Protein AF-A0A946AX45-F1 (afdb_monomer_lite)

Foldseek 3Di:
DPVVVVVVPPPPPDPPPPPPPPPPPPDDVPVPPPDQAEDEQDQDADPDPVCNVVSVVVSVVVVVVCVVPSHNYDDNVVNVVVCVVVVNPHPVPPD

Sequence (95 aa):
MIKVAYILMLTLAFTACTTSLKSKVAGNLNDISGQQQTVAILPVEVTKKDQKETGKMLRQGLYSHLKASNFNLLERYVVDGLLKQNNLTNPADFL

Radius of gyration: 21.91 Å; chains: 1; bounding box: 38×62×55 Å

Structure (mmCIF, N/CA/C/O backbone):
data_AF-A0A946AX45-F1
#
_entry.id   AF-A0A946AX45-F1
#
loop_
_atom_site.group_PDB
_atom_site.id
_atom_site.type_symbol
_atom_site.label_atom_id
_atom_site.label_alt_id
_atom_site.label_comp_id
_atom_site.label_asym_id
_atom_site.label_entity_id
_atom_site.label_seq_id
_atom_site.pdbx_PDB_ins_code
_atom_site.Cartn_x
_atom_site.Cartn_y
_atom_site.Cartn_z
_atom_site.occupancy
_atom_site.B_iso_or_equiv
_atom_site.auth_seq_id
_atom_site.auth_comp_id
_atom_site.auth_asym_id
_atom_site.auth_atom_id
_atom_site.pdbx_PDB_model_num
ATOM 1 N N . MET A 1 1 ? 2.502 47.553 -42.600 1.00 49.91 1 MET A N 1
ATOM 2 C CA . MET A 1 1 ? 2.033 46.170 -42.339 1.00 49.91 1 MET A CA 1
ATOM 3 C C . MET A 1 1 ? 3.092 45.302 -41.634 1.00 49.91 1 MET A C 1
ATOM 5 O O . MET A 1 1 ? 3.277 44.159 -42.007 1.00 49.91 1 MET A O 1
ATOM 9 N N . ILE A 1 2 ? 3.807 45.798 -40.613 1.00 52.78 2 ILE A N 1
ATOM 10 C CA . ILE A 1 2 ? 4.870 45.000 -39.940 1.00 52.78 2 ILE A CA 1
ATOM 11 C C . ILE A 1 2 ? 4.630 44.878 -38.423 1.00 52.78 2 ILE A C 1
ATOM 13 O O . ILE A 1 2 ? 5.085 43.936 -37.787 1.00 52.78 2 ILE A O 1
ATOM 17 N N . LYS A 1 3 ? 3.827 45.776 -37.836 1.00 47.94 3 LYS A N 1
ATOM 18 C CA . LYS A 1 3 ? 3.634 45.860 -36.379 1.00 47.94 3 LYS A CA 1
ATOM 19 C C . LYS A 1 3 ? 2.523 44.952 -35.825 1.00 47.94 3 LYS A C 1
ATOM 21 O O . LYS A 1 3 ? 2.528 44.652 -34.641 1.00 47.94 3 LYS A O 1
ATOM 26 N N . VAL A 1 4 ? 1.608 44.486 -36.681 1.00 52.53 4 VAL A N 1
ATOM 27 C CA . VAL A 1 4 ? 0.489 43.600 -36.291 1.00 52.53 4 VAL A CA 1
ATOM 28 C C . VAL A 1 4 ? 0.908 42.123 -36.298 1.00 52.53 4 VAL A C 1
ATOM 30 O O . VAL A 1 4 ? 0.389 41.330 -35.521 1.00 52.53 4 VAL A O 1
ATOM 33 N N . ALA A 1 5 ? 1.906 41.758 -37.110 1.00 52.88 5 ALA A N 1
ATOM 34 C CA . ALA A 1 5 ? 2.380 40.377 -37.229 1.00 52.88 5 ALA A CA 1
ATOM 35 C C . ALA A 1 5 ? 3.126 39.884 -35.975 1.00 52.88 5 ALA A C 1
ATOM 37 O O . ALA A 1 5 ? 3.058 38.705 -35.640 1.00 52.88 5 ALA A O 1
ATOM 38 N N . TYR A 1 6 ? 3.798 40.784 -35.249 1.00 51.50 6 TYR A N 1
ATOM 39 C CA . TYR A 1 6 ? 4.620 40.408 -34.093 1.00 51.50 6 TYR A CA 1
ATOM 40 C C . TYR A 1 6 ? 3.798 40.056 -32.844 1.00 51.50 6 TYR A C 1
ATOM 42 O O . TYR A 1 6 ? 4.271 39.333 -31.974 1.00 51.50 6 TYR A O 1
ATOM 50 N N . ILE A 1 7 ? 2.554 40.539 -32.764 1.00 54.44 7 ILE A N 1
ATOM 51 C CA . ILE A 1 7 ? 1.668 40.308 -31.614 1.00 54.44 7 ILE A CA 1
ATOM 52 C C . ILE A 1 7 ? 1.002 38.922 -31.700 1.00 54.44 7 ILE A C 1
ATOM 54 O O . ILE A 1 7 ? 0.668 38.334 -30.676 1.00 54.44 7 ILE A O 1
ATOM 58 N N . LEU A 1 8 ? 0.866 38.358 -32.906 1.00 51.56 8 LEU A N 1
ATOM 59 C CA . LEU A 1 8 ? 0.171 37.084 -33.124 1.00 51.56 8 LEU A CA 1
ATOM 60 C C . LEU A 1 8 ? 1.035 35.843 -32.823 1.00 51.56 8 LEU A C 1
ATOM 62 O O . LEU A 1 8 ? 0.498 34.769 -32.582 1.00 51.56 8 LEU A O 1
ATOM 66 N N . MET A 1 9 ? 2.365 35.972 -32.808 1.00 53.69 9 MET A N 1
ATOM 67 C CA . MET A 1 9 ? 3.287 34.836 -32.634 1.00 53.69 9 MET A CA 1
ATOM 68 C C . MET A 1 9 ? 3.579 34.468 -31.167 1.00 53.69 9 MET A C 1
ATOM 70 O O . MET A 1 9 ? 4.136 33.404 -30.914 1.00 53.69 9 MET A O 1
ATOM 74 N N . LEU A 1 10 ? 3.217 35.306 -30.186 1.00 51.56 10 LEU A N 1
ATOM 75 C CA . LEU A 1 10 ? 3.658 35.132 -28.789 1.00 51.56 10 LEU A CA 1
ATOM 76 C C . LEU A 1 10 ? 2.666 34.365 -27.890 1.00 51.56 10 LEU A C 1
ATOM 78 O O . LEU A 1 10 ? 2.870 34.278 -26.684 1.00 51.56 10 LEU A O 1
ATOM 82 N N . THR A 1 11 ? 1.588 33.799 -28.432 1.00 57.50 11 THR A N 1
ATOM 83 C CA . THR A 1 11 ? 0.533 33.159 -27.617 1.00 57.50 11 THR A CA 1
ATOM 84 C C . THR A 1 11 ? 0.554 31.627 -27.626 1.00 57.50 11 THR A C 1
ATOM 86 O O . THR A 1 11 ? -0.266 31.008 -26.955 1.00 57.50 11 THR A O 1
ATOM 89 N N . LEU A 1 12 ? 1.493 30.987 -28.332 1.00 56.16 12 LEU A N 1
ATOM 90 C CA . LEU A 1 12 ? 1.451 29.536 -28.595 1.00 56.16 12 LEU A CA 1
ATOM 91 C C . LEU A 1 12 ? 2.366 28.663 -27.712 1.00 56.16 12 LEU A C 1
ATOM 93 O O . LEU A 1 12 ? 2.436 27.458 -27.927 1.00 56.16 12 LEU A O 1
ATOM 97 N N . ALA A 1 13 ? 3.053 29.217 -26.707 1.00 57.41 13 ALA A N 1
ATOM 98 C CA . ALA A 1 13 ? 4.135 28.503 -26.011 1.00 57.41 13 ALA A CA 1
ATOM 99 C C . ALA A 1 13 ? 3.804 27.926 -24.617 1.00 57.41 13 ALA A C 1
ATOM 101 O O . ALA A 1 13 ? 4.723 27.636 -23.856 1.00 57.41 13 ALA A O 1
ATOM 102 N N . PHE A 1 14 ? 2.532 27.709 -24.264 1.00 56.88 14 PHE A N 1
ATOM 103 C CA . PHE A 1 14 ? 2.183 27.073 -22.982 1.00 56.88 14 PHE A CA 1
ATOM 104 C C . PHE A 1 14 ? 1.114 25.988 -23.126 1.00 56.88 14 PHE 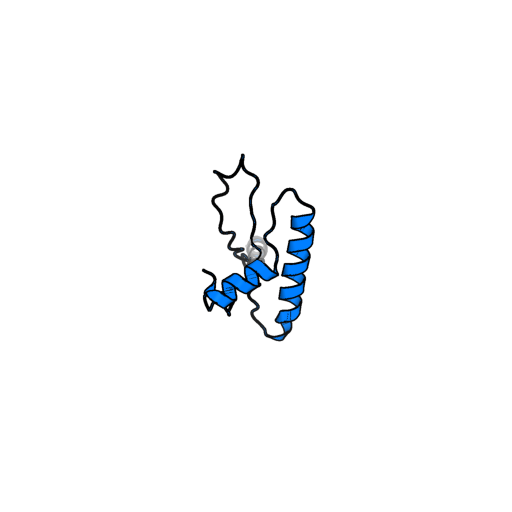A C 1
ATOM 106 O O . PHE A 1 14 ? 0.084 26.008 -22.458 1.00 56.88 14 PHE A O 1
ATOM 113 N N . THR A 1 15 ? 1.375 24.975 -23.953 1.00 57.72 15 THR A N 1
ATOM 114 C CA . THR A 1 15 ? 0.730 23.669 -23.761 1.00 57.72 15 THR A CA 1
ATOM 115 C C . THR A 1 15 ? 1.410 22.978 -22.580 1.00 57.72 15 THR A C 1
ATOM 117 O O . THR A 1 15 ? 2.272 22.116 -22.750 1.00 57.72 15 THR A O 1
ATOM 120 N N . ALA A 1 16 ? 1.072 23.396 -21.360 1.00 53.69 16 ALA A N 1
ATOM 121 C CA . ALA A 1 16 ? 1.395 22.618 -20.176 1.00 53.69 16 ALA A CA 1
ATOM 122 C C . ALA A 1 16 ? 0.639 21.289 -20.297 1.00 53.69 16 ALA A C 1
ATOM 124 O O . ALA A 1 16 ? -0.585 21.246 -20.184 1.00 53.69 16 ALA A O 1
ATOM 125 N N . CYS A 1 17 ? 1.366 20.214 -20.598 1.00 54.22 17 CYS A N 1
ATOM 126 C CA . CYS A 1 1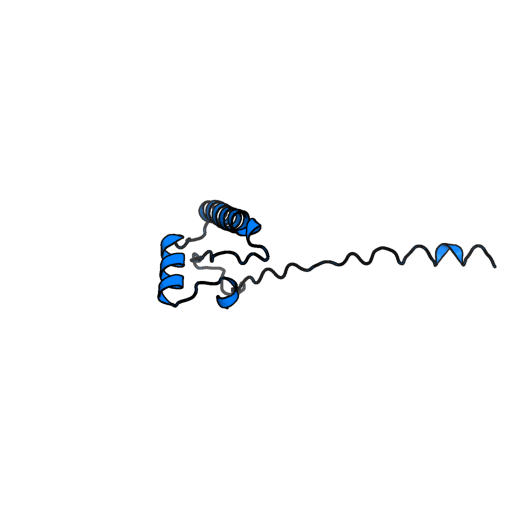7 ? 0.842 18.860 -20.555 1.00 54.22 17 CYS A CA 1
ATOM 127 C C . CYS A 1 17 ? 0.477 18.575 -19.097 1.00 54.22 17 CYS A C 1
ATOM 129 O O . CYS A 1 17 ? 1.337 18.251 -18.278 1.00 54.22 17 CYS A O 1
ATOM 131 N N . THR A 1 18 ? -0.790 18.781 -18.742 1.00 57.91 18 THR A N 1
ATOM 132 C CA . THR A 1 18 ? -1.298 18.343 -17.451 1.00 57.91 18 THR A CA 1
ATOM 133 C C . THR A 1 18 ? -1.405 16.826 -17.563 1.00 57.91 18 THR A C 1
ATOM 135 O O . THR A 1 18 ? -2.364 16.260 -18.089 1.00 57.91 18 THR A O 1
ATOM 138 N N . THR A 1 19 ? -0.362 16.112 -17.140 1.00 51.53 19 THR A N 1
ATOM 139 C CA . THR A 1 19 ? -0.526 14.698 -16.813 1.00 51.53 19 THR A CA 1
ATOM 140 C C . THR A 1 19 ? -1.473 14.660 -15.634 1.00 51.53 19 THR A C 1
ATOM 142 O O . THR A 1 19 ? -1.084 14.829 -14.480 1.00 51.53 19 THR A O 1
ATOM 145 N N . SER A 1 20 ? -2.751 14.517 -15.966 1.00 49.91 20 SER A N 1
ATOM 146 C CA . SER A 1 20 ? -3.816 14.220 -15.035 1.00 49.91 20 SER A CA 1
ATOM 147 C C . SER A 1 20 ? -3.439 12.888 -14.398 1.00 49.91 20 SER A C 1
ATOM 149 O O . SER A 1 20 ? -3.675 11.833 -14.986 1.00 49.91 20 SER A O 1
ATOM 151 N N . LEU A 1 21 ? -2.774 12.924 -13.241 1.00 46.00 21 LEU A N 1
ATOM 152 C CA . LEU A 1 21 ? -2.615 11.752 -12.393 1.00 46.00 21 LEU A CA 1
ATOM 153 C C . LEU A 1 21 ? -4.035 11.318 -12.034 1.00 46.00 21 LEU A C 1
ATOM 155 O O . LEU A 1 21 ? -4.661 11.881 -11.137 1.00 46.00 21 LEU A O 1
ATOM 159 N N . LYS A 1 22 ? -4.576 10.368 -12.804 1.00 40.84 22 LYS A N 1
ATOM 160 C CA . LYS A 1 22 ? -5.841 9.703 -12.513 1.00 40.84 22 LYS A CA 1
ATOM 161 C C . LYS A 1 22 ? -5.636 8.916 -11.226 1.00 40.84 22 LYS A C 1
ATOM 163 O O . LYS A 1 22 ? -5.300 7.738 -11.248 1.00 40.84 22 LYS A O 1
ATOM 168 N N . SER A 1 23 ? -5.820 9.593 -10.101 1.00 48.34 23 SER A N 1
ATOM 169 C CA . SER A 1 23 ? -6.097 8.949 -8.831 1.00 48.34 23 SER A CA 1
ATOM 170 C C . SER A 1 23 ? -7.417 8.208 -9.018 1.00 48.34 23 SER A C 1
ATOM 172 O O . SER A 1 23 ? -8.487 8.816 -9.057 1.00 48.34 23 SER A O 1
ATOM 174 N N . LYS A 1 24 ? -7.343 6.897 -9.257 1.00 45.59 24 LYS A N 1
ATOM 175 C CA . LYS A 1 24 ? -8.517 6.032 -9.195 1.00 45.59 24 LYS A CA 1
ATOM 176 C C . LYS A 1 24 ? -8.961 5.988 -7.732 1.00 45.59 24 LYS A C 1
ATOM 178 O O . LYS A 1 24 ? -8.474 5.174 -6.958 1.00 45.59 24 LYS A O 1
ATOM 183 N N . VAL A 1 25 ? -9.866 6.884 -7.349 1.00 54.41 25 VAL A N 1
ATOM 184 C CA . VAL A 1 25 ? -10.607 6.781 -6.089 1.00 54.41 25 VAL A CA 1
ATOM 185 C C . VAL A 1 25 ? -11.855 5.961 -6.388 1.00 54.41 25 VAL A C 1
ATOM 187 O O . VAL A 1 25 ? -12.795 6.455 -7.006 1.00 54.41 25 VAL A O 1
ATOM 190 N N . ALA A 1 26 ? -11.843 4.683 -6.021 1.00 55.19 26 ALA A N 1
ATOM 191 C CA . ALA A 1 26 ? -13.027 3.839 -6.114 1.00 55.19 26 ALA A CA 1
ATOM 192 C C . ALA A 1 26 ? -13.905 4.068 -4.870 1.00 55.19 26 ALA A C 1
ATOM 194 O O . ALA A 1 26 ? -13.538 3.660 -3.771 1.00 55.19 26 ALA A O 1
ATOM 195 N N . GLY A 1 27 ? -15.044 4.747 -5.037 1.00 55.38 27 GLY A N 1
ATOM 196 C CA . GLY A 1 27 ? -16.073 4.909 -4.001 1.00 55.38 27 GLY A CA 1
ATOM 197 C C . GLY A 1 27 ? -17.207 5.849 -4.435 1.00 55.38 27 GLY A C 1
ATOM 198 O O . GLY A 1 27 ? -16.944 6.929 -4.956 1.00 55.38 27 GLY A O 1
ATOM 199 N N . ASN A 1 28 ? -18.469 5.447 -4.234 1.00 52.62 28 ASN A N 1
ATOM 200 C CA . ASN A 1 28 ? -19.661 6.258 -4.531 1.00 52.62 28 ASN A CA 1
ATOM 201 C C . ASN A 1 28 ? -19.853 7.360 -3.473 1.00 52.62 28 ASN A C 1
ATOM 203 O O . ASN A 1 28 ? -20.545 7.150 -2.482 1.00 52.62 28 ASN A O 1
ATOM 207 N N . LEU A 1 29 ? -19.227 8.524 -3.678 1.00 55.88 29 LEU A N 1
ATOM 208 C CA . LEU A 1 29 ? -19.160 9.637 -2.713 1.00 55.88 29 LEU A CA 1
ATOM 209 C C . LEU A 1 29 ? -20.523 10.222 -2.292 1.00 55.88 29 LEU A C 1
ATOM 211 O O . LEU A 1 29 ? -20.588 10.890 -1.263 1.00 55.88 29 LEU A O 1
ATOM 215 N N . ASN A 1 30 ? -21.603 9.954 -3.035 1.00 52.16 30 ASN A N 1
ATOM 216 C CA . ASN A 1 30 ? -22.916 10.561 -2.794 1.00 52.16 30 ASN A CA 1
ATOM 217 C C . ASN A 1 30 ? -23.803 9.807 -1.780 1.00 52.16 30 ASN A C 1
ATOM 219 O O . ASN A 1 30 ? -24.689 10.432 -1.211 1.00 52.16 30 ASN A O 1
ATOM 223 N N . ASP A 1 31 ? -23.552 8.522 -1.496 1.00 51.28 31 ASP A N 1
ATOM 224 C CA . ASP A 1 31 ? -24.318 7.721 -0.505 1.00 51.28 31 ASP A CA 1
ATOM 225 C C . ASP A 1 31 ? -23.653 7.670 0.887 1.00 51.28 31 ASP A C 1
ATOM 227 O O . ASP A 1 31 ? -24.056 6.928 1.781 1.00 51.28 31 ASP A O 1
ATOM 231 N N . ILE A 1 32 ? -22.579 8.436 1.073 1.00 53.00 32 ILE A N 1
ATOM 232 C CA . ILE A 1 32 ? -21.607 8.247 2.158 1.00 53.00 32 ILE A CA 1
ATOM 233 C C . ILE A 1 32 ? -21.891 9.115 3.401 1.00 53.00 32 ILE A C 1
ATOM 235 O O . ILE A 1 32 ? -21.333 8.881 4.477 1.00 53.00 32 ILE A O 1
ATOM 239 N N . SER A 1 33 ? -22.774 10.108 3.301 1.00 4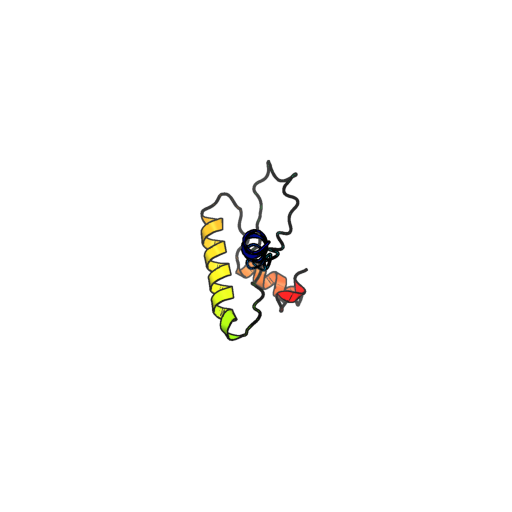8.88 33 SER A N 1
ATOM 240 C CA . SER A 1 33 ? -23.069 11.049 4.384 1.00 48.88 33 SER A CA 1
ATOM 241 C C . SER A 1 33 ? -23.954 10.419 5.472 1.00 48.88 33 SER A C 1
ATOM 243 O O . SER A 1 33 ? -25.148 10.699 5.546 1.00 48.88 33 SER A O 1
ATOM 245 N N . GLY A 1 34 ? -23.394 9.552 6.320 1.00 54.09 34 GLY A N 1
ATOM 246 C CA . GLY A 1 34 ? -24.114 9.049 7.497 1.00 54.09 34 GLY A CA 1
ATOM 247 C C . GLY A 1 34 ? -23.516 7.841 8.221 1.00 54.09 34 GLY A C 1
ATOM 248 O O . GLY A 1 34 ? -23.894 7.590 9.362 1.00 54.09 34 GLY A O 1
ATOM 249 N N . GLN A 1 35 ? -22.581 7.103 7.613 1.00 60.69 35 GLN A N 1
A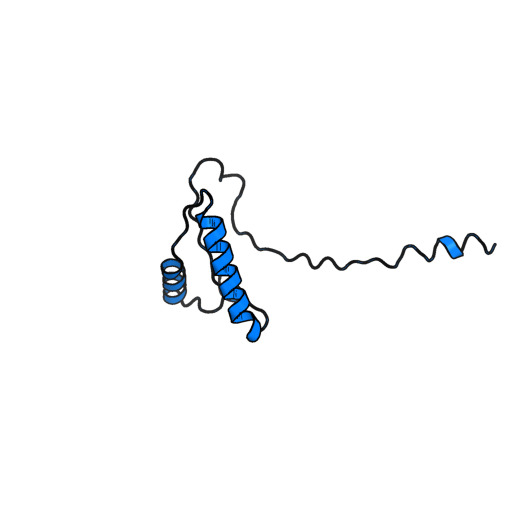TOM 250 C CA . GLN A 1 35 ? -21.973 5.912 8.222 1.00 60.69 35 GLN A CA 1
ATOM 251 C C . GLN A 1 35 ? -20.454 6.054 8.321 1.00 60.69 35 GLN A C 1
ATOM 253 O O . GLN A 1 35 ? -19.791 6.524 7.398 1.00 60.69 35 GLN A O 1
ATOM 258 N N . GLN A 1 36 ? -19.902 5.643 9.463 1.00 66.31 36 GLN A N 1
ATOM 259 C CA . GLN A 1 36 ? -18.465 5.647 9.712 1.00 66.31 36 GLN A CA 1
ATOM 260 C C . GLN A 1 36 ? -17.783 4.697 8.719 1.00 66.31 36 GLN A C 1
ATOM 262 O O . GLN A 1 36 ? -17.965 3.482 8.774 1.00 66.31 36 GLN A O 1
ATOM 267 N N . GLN A 1 37 ? -17.044 5.261 7.766 1.00 72.06 37 GLN A N 1
ATOM 268 C CA . GLN A 1 37 ? -16.519 4.502 6.637 1.00 72.06 37 GLN A CA 1
ATOM 269 C C . GLN A 1 37 ? -15.324 3.653 7.047 1.00 72.06 37 GLN A C 1
ATOM 271 O O . GLN A 1 37 ? -14.346 4.175 7.594 1.00 72.06 37 GLN A O 1
ATOM 276 N N . THR A 1 38 ? -15.378 2.361 6.720 1.00 85.19 38 THR A N 1
ATOM 277 C CA . THR A 1 38 ? -14.200 1.503 6.789 1.00 85.19 38 THR A CA 1
ATOM 278 C C . THR A 1 38 ? -13.370 1.645 5.517 1.00 85.19 38 THR A C 1
ATOM 280 O O . THR A 1 38 ? -13.860 1.376 4.424 1.00 85.19 38 THR A O 1
ATOM 283 N N . VAL A 1 39 ? -12.109 2.055 5.650 1.00 89.69 39 VAL A N 1
ATOM 284 C CA . VAL A 1 39 ? -11.195 2.300 4.529 1.00 89.69 39 VAL A CA 1
ATOM 285 C C . VAL A 1 39 ? -10.045 1.293 4.561 1.00 89.69 39 VAL A C 1
ATOM 287 O O . VAL A 1 39 ? -9.365 1.124 5.575 1.00 89.69 39 VAL A O 1
ATOM 290 N N . ALA A 1 40 ? -9.809 0.635 3.425 1.00 92.06 40 ALA A N 1
ATOM 291 C CA . ALA A 1 40 ? -8.645 -0.210 3.185 1.00 92.06 40 ALA A CA 1
ATOM 292 C C . ALA A 1 40 ? -7.602 0.566 2.377 1.00 92.06 40 ALA A C 1
ATOM 294 O O . ALA A 1 40 ? -7.938 1.183 1.367 1.00 92.06 40 ALA A O 1
ATOM 295 N N . ILE A 1 41 ? -6.332 0.500 2.778 1.00 93.06 41 ILE A N 1
ATOM 296 C CA . ILE A 1 41 ? -5.238 1.120 2.021 1.00 93.06 41 ILE A CA 1
ATOM 297 C C . ILE A 1 41 ? -4.412 0.027 1.345 1.00 93.06 41 ILE A C 1
ATOM 299 O O . ILE A 1 41 ? -3.601 -0.662 1.977 1.00 93.06 41 ILE A O 1
ATOM 303 N N . LEU A 1 42 ? -4.622 -0.122 0.041 1.00 94.25 42 LEU A N 1
ATOM 304 C CA . LEU A 1 42 ? -3.937 -1.114 -0.779 1.00 94.25 42 LEU A CA 1
ATOM 305 C C . LEU A 1 42 ? -2.455 -0.748 -0.997 1.00 94.25 42 LEU A C 1
ATOM 307 O O . LEU A 1 42 ? -2.081 0.427 -0.915 1.00 94.25 42 LEU A O 1
ATOM 311 N N . PRO A 1 43 ? -1.578 -1.740 -1.243 1.00 93.25 43 PRO A N 1
ATOM 312 C CA . PRO A 1 43 ? -0.230 -1.501 -1.747 1.00 93.25 43 PRO A CA 1
ATOM 313 C C . PRO A 1 43 ? -0.227 -0.596 -2.989 1.00 93.25 43 PRO A C 1
ATOM 315 O O . PRO A 1 43 ? -1.088 -0.708 -3.854 1.00 93.25 43 PRO A O 1
ATOM 318 N N . VAL A 1 44 ? 0.750 0.306 -3.065 1.00 91.44 44 VAL A N 1
ATOM 319 C CA . VAL A 1 44 ? 0.846 1.293 -4.147 1.00 91.44 44 VAL A CA 1
ATOM 320 C C . VAL A 1 44 ? 1.568 0.679 -5.343 1.00 91.44 44 VAL A C 1
ATOM 322 O O . VAL A 1 44 ? 2.633 0.078 -5.182 1.00 91.44 44 VAL A O 1
ATOM 325 N N . GLU A 1 45 ? 1.010 0.859 -6.538 1.00 91.12 45 GLU A N 1
ATOM 326 C CA . GLU A 1 45 ? 1.685 0.530 -7.791 1.00 91.12 45 GLU A CA 1
ATOM 327 C C . GLU A 1 45 ? 2.858 1.486 -8.034 1.00 91.12 45 GLU A C 1
ATOM 329 O O . GLU A 1 45 ? 2.728 2.705 -7.918 1.00 91.12 45 GLU A O 1
ATOM 334 N N . VAL A 1 46 ? 4.024 0.931 -8.364 1.00 88.25 46 VAL A N 1
ATOM 335 C CA . VAL A 1 46 ? 5.236 1.703 -8.653 1.00 88.25 46 VAL A CA 1
ATOM 336 C C . VAL A 1 46 ? 5.735 1.364 -10.049 1.00 88.25 46 VAL A C 1
ATOM 338 O O . VAL A 1 46 ? 5.817 0.197 -10.420 1.00 88.25 46 VAL A O 1
ATOM 341 N N . THR A 1 47 ? 6.102 2.384 -10.823 1.00 86.38 47 THR A N 1
ATOM 342 C CA . THR A 1 47 ? 6.569 2.196 -12.204 1.00 86.38 47 THR A CA 1
ATOM 343 C C . THR A 1 47 ? 7.996 1.654 -12.257 1.00 86.38 47 THR A C 1
ATOM 345 O O . THR A 1 47 ? 8.365 0.953 -13.197 1.00 86.38 47 THR A O 1
ATOM 348 N N . LYS A 1 48 ? 8.823 1.977 -11.255 1.00 89.56 48 LYS A N 1
ATOM 349 C CA . LYS A 1 48 ? 10.228 1.560 -11.189 1.00 89.56 48 LYS A CA 1
ATOM 350 C C . LYS A 1 48 ? 10.538 0.835 -9.880 1.00 89.56 48 LYS A C 1
ATOM 352 O O . LYS A 1 48 ? 9.962 1.120 -8.831 1.00 89.56 48 LYS A O 1
ATOM 357 N N . LYS A 1 49 ? 11.479 -0.114 -9.929 1.00 83.31 49 LYS A N 1
ATOM 358 C CA . LYS A 1 49 ? 11.829 -0.982 -8.789 1.00 83.31 49 LYS A CA 1
ATOM 359 C C . LYS A 1 49 ? 12.434 -0.213 -7.606 1.00 83.31 49 LYS A C 1
ATOM 361 O O . LYS A 1 49 ? 12.199 -0.585 -6.459 1.00 83.31 49 LYS A O 1
ATOM 366 N N . ASP A 1 50 ? 13.192 0.842 -7.879 1.00 89.69 50 ASP A N 1
ATOM 367 C CA . ASP A 1 50 ? 13.786 1.750 -6.888 1.00 89.69 50 ASP A CA 1
ATOM 368 C C . ASP A 1 50 ? 12.730 2.568 -6.125 1.00 89.69 50 ASP A C 1
ATOM 370 O O . ASP A 1 50 ? 12.921 2.890 -4.956 1.00 89.69 50 ASP A O 1
ATOM 374 N N . GLN A 1 51 ? 11.564 2.805 -6.728 1.00 91.31 51 GLN A N 1
ATOM 375 C CA . GLN A 1 51 ? 10.443 3.510 -6.097 1.00 91.31 51 GLN A CA 1
ATOM 376 C C . GLN A 1 51 ? 9.651 2.645 -5.106 1.00 91.31 51 GLN A C 1
ATOM 378 O O . GLN A 1 51 ? 8.751 3.151 -4.434 1.00 91.31 51 GLN A O 1
ATOM 383 N N . LYS A 1 52 ? 9.967 1.349 -4.977 1.00 90.56 52 LYS A N 1
ATOM 384 C CA . LYS A 1 52 ? 9.245 0.429 -4.083 1.00 90.56 52 LYS A CA 1
ATOM 385 C C . LYS A 1 52 ? 9.216 0.927 -2.639 1.00 90.56 52 LYS A C 1
ATOM 387 O O . LYS A 1 52 ? 8.191 0.802 -1.973 1.00 90.56 52 LYS A O 1
ATOM 392 N N . GLU A 1 53 ? 10.323 1.485 -2.153 1.00 92.69 53 GLU A N 1
ATOM 393 C CA . GLU A 1 53 ? 10.383 2.007 -0.786 1.00 92.69 53 GLU A CA 1
ATOM 394 C C . GLU A 1 53 ? 9.560 3.289 -0.641 1.00 92.69 53 GLU A C 1
ATOM 396 O O . GLU A 1 53 ? 8.762 3.409 0.286 1.00 92.69 53 GLU A O 1
ATOM 401 N N . THR A 1 54 ? 9.632 4.189 -1.624 1.00 93.50 54 THR A N 1
ATOM 402 C CA . THR A 1 54 ? 8.784 5.386 -1.682 1.00 93.50 54 THR A CA 1
ATOM 403 C C . THR A 1 54 ? 7.296 5.031 -1.673 1.00 93.50 54 THR A C 1
ATOM 405 O O . THR A 1 54 ? 6.528 5.650 -0.941 1.00 93.50 54 THR A O 1
ATOM 408 N N . GLY A 1 55 ? 6.879 3.996 -2.408 1.00 93.50 55 GLY A N 1
ATOM 409 C CA . GLY A 1 55 ? 5.496 3.509 -2.400 1.00 93.50 55 GLY A CA 1
ATOM 410 C C . GLY A 1 55 ? 5.047 2.992 -1.026 1.00 93.50 55 GLY A C 1
ATOM 411 O O . GLY A 1 55 ? 3.933 3.280 -0.584 1.00 93.50 55 GLY A O 1
ATOM 412 N N . LYS A 1 56 ? 5.922 2.286 -0.293 1.00 93.12 56 LYS A N 1
ATOM 413 C CA . LYS A 1 56 ? 5.632 1.870 1.091 1.00 93.12 56 LYS A CA 1
ATOM 414 C C . LYS A 1 56 ? 5.523 3.062 2.036 1.00 93.12 56 LYS A C 1
ATOM 416 O O . LYS A 1 56 ? 4.599 3.094 2.849 1.00 93.12 56 LYS A O 1
ATOM 421 N N . MET A 1 57 ? 6.442 4.023 1.931 1.00 94.88 57 MET A N 1
ATOM 422 C CA . MET A 1 57 ? 6.424 5.242 2.741 1.00 94.88 57 MET A CA 1
ATOM 423 C C . MET A 1 57 ? 5.153 6.050 2.481 1.00 94.88 57 MET A C 1
ATOM 425 O O . MET A 1 57 ? 4.519 6.493 3.434 1.00 94.88 57 MET A O 1
ATOM 429 N N . LEU A 1 58 ? 4.730 6.167 1.218 1.00 94.50 58 LEU A N 1
ATOM 430 C CA . LEU A 1 58 ? 3.471 6.808 0.845 1.00 94.50 58 LEU A CA 1
ATOM 431 C C . LEU A 1 58 ? 2.282 6.115 1.515 1.00 94.50 58 LEU A C 1
ATOM 433 O O . LEU A 1 58 ? 1.480 6.776 2.170 1.00 94.50 58 LEU A O 1
ATOM 437 N N . ARG A 1 59 ? 2.197 4.780 1.416 1.00 94.44 59 ARG A N 1
ATOM 438 C CA . ARG A 1 59 ? 1.128 4.007 2.067 1.00 94.44 59 ARG A CA 1
ATOM 439 C C . ARG A 1 59 ? 1.115 4.214 3.580 1.00 94.44 59 ARG A C 1
ATOM 441 O O . ARG A 1 59 ? 0.053 4.361 4.178 1.00 94.44 59 ARG A O 1
ATOM 448 N N . GLN A 1 60 ? 2.288 4.223 4.205 1.00 94.31 60 GLN A N 1
ATOM 449 C CA . GLN A 1 60 ? 2.427 4.419 5.644 1.00 94.31 60 GLN A CA 1
ATOM 450 C C . GLN A 1 60 ? 2.031 5.831 6.079 1.00 94.31 60 GLN A C 1
ATOM 452 O O . GLN A 1 60 ? 1.292 5.968 7.051 1.00 94.31 60 GLN A O 1
ATOM 457 N N . GLY A 1 61 ? 2.479 6.853 5.349 1.00 93.94 61 GLY A N 1
ATOM 458 C CA . GLY A 1 61 ? 2.102 8.240 5.594 1.00 93.94 61 GLY A CA 1
ATOM 459 C C . GLY A 1 61 ? 0.602 8.460 5.408 1.00 93.94 61 GLY A C 1
ATOM 460 O O . GLY A 1 61 ? -0.038 9.120 6.222 1.00 93.94 61 GLY A O 1
ATOM 461 N N . LEU A 1 62 ? 0.004 7.858 4.379 1.00 93.06 62 LEU A N 1
ATOM 462 C CA . LEU A 1 62 ? -1.440 7.920 4.171 1.00 93.06 62 LEU A CA 1
ATOM 463 C C . LEU A 1 62 ? -2.204 7.252 5.322 1.00 93.06 62 LEU A C 1
ATOM 465 O O . LEU A 1 62 ? -3.141 7.843 5.853 1.00 93.06 62 LEU A O 1
ATOM 469 N N . TYR A 1 63 ? -1.765 6.068 5.761 1.00 92.62 63 TYR A N 1
ATOM 470 C CA . TYR A 1 63 ? -2.349 5.391 6.919 1.00 92.62 63 TYR A CA 1
ATOM 471 C C . TYR A 1 63 ? -2.285 6.264 8.180 1.00 92.62 63 TYR A C 1
ATOM 473 O O . TYR A 1 63 ? -3.290 6.390 8.872 1.00 92.62 63 TYR A O 1
ATOM 481 N N . SER A 1 64 ? -1.150 6.911 8.477 1.00 92.12 64 SER A N 1
ATOM 482 C CA . SER A 1 64 ? -1.047 7.776 9.662 1.00 92.12 64 SER A CA 1
ATOM 483 C C . SER A 1 64 ? -1.967 8.995 9.593 1.00 92.12 64 SER A C 1
ATOM 485 O O . SER A 1 64 ? -2.594 9.329 10.595 1.00 92.12 64 SER A O 1
ATOM 487 N N . HIS A 1 65 ? -2.094 9.632 8.424 1.00 91.12 65 HIS A N 1
ATOM 488 C CA . HIS A 1 65 ? -2.986 10.783 8.256 1.00 91.12 65 HIS A CA 1
ATOM 489 C C . HIS A 1 65 ? -4.459 10.393 8.402 1.00 91.12 65 HIS A C 1
ATOM 491 O O . HIS A 1 65 ? -5.219 11.063 9.102 1.00 91.12 65 HIS A O 1
ATOM 497 N N . LEU A 1 66 ? -4.865 9.283 7.781 1.00 88.81 66 LEU A N 1
ATOM 498 C CA . LEU A 1 66 ? -6.245 8.816 7.862 1.00 88.81 66 LEU A CA 1
ATOM 499 C C . LEU A 1 66 ? -6.588 8.268 9.253 1.00 88.81 66 LEU A C 1
ATOM 501 O O . LEU A 1 66 ? -7.728 8.404 9.677 1.00 88.81 66 LEU A O 1
ATOM 505 N N . LYS A 1 67 ? -5.613 7.717 9.990 1.00 87.31 67 LYS A N 1
ATOM 506 C CA . LYS A 1 67 ? -5.813 7.239 11.367 1.00 87.31 67 LYS A CA 1
ATOM 507 C C . LYS A 1 67 ? -6.082 8.382 12.341 1.00 87.31 67 LYS A C 1
ATOM 509 O O . LYS A 1 67 ? -6.803 8.199 13.311 1.00 87.31 67 LYS A O 1
ATOM 514 N N . ALA A 1 68 ? -5.494 9.549 12.083 1.00 85.06 68 ALA A N 1
ATOM 515 C CA . ALA A 1 68 ? -5.784 10.773 12.825 1.00 85.06 68 ALA A CA 1
ATOM 516 C C . ALA A 1 68 ? -7.124 11.421 12.417 1.00 85.06 68 ALA A C 1
ATOM 518 O O . ALA A 1 68 ? -7.553 12.387 13.041 1.00 85.06 68 ALA A O 1
ATOM 519 N N . SER A 1 69 ? -7.770 10.910 11.368 1.00 82.50 69 SER A N 1
ATOM 520 C CA . SER A 1 69 ? -9.064 11.372 10.862 1.00 82.50 69 SER A CA 1
ATOM 521 C C . SER A 1 69 ? -10.190 10.427 11.317 1.00 82.50 69 SER A C 1
ATOM 523 O O . SER A 1 69 ? -9.931 9.320 11.776 1.00 82.50 69 SER A O 1
ATOM 525 N N . ASN A 1 70 ? -11.457 10.819 11.155 1.00 80.94 70 ASN A N 1
ATOM 526 C CA . ASN A 1 70 ? -12.631 10.032 11.585 1.00 80.94 70 ASN A CA 1
ATOM 527 C C . ASN A 1 70 ? -12.949 8.800 10.695 1.00 80.94 70 ASN A C 1
ATOM 529 O O . ASN A 1 70 ? -14.112 8.423 10.547 1.00 80.94 70 ASN A O 1
ATOM 533 N N . PHE A 1 71 ? -11.942 8.172 10.081 1.00 84.81 71 PHE A N 1
ATOM 534 C CA . PHE A 1 71 ? -12.111 6.952 9.285 1.00 84.81 71 PHE A CA 1
ATOM 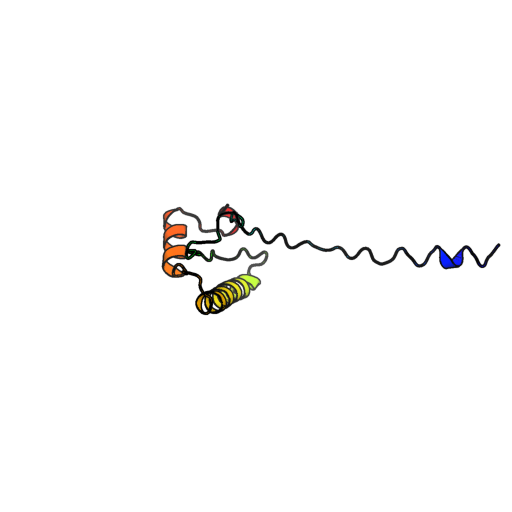535 C C . PHE A 1 71 ? -11.847 5.710 10.137 1.00 84.81 71 PHE A C 1
ATOM 537 O O . PHE A 1 71 ? -10.924 5.681 10.949 1.00 84.81 71 PHE A O 1
ATOM 544 N N . ASN A 1 72 ? -12.613 4.643 9.912 1.00 87.25 72 ASN A N 1
ATOM 545 C CA . ASN A 1 72 ? -12.283 3.336 10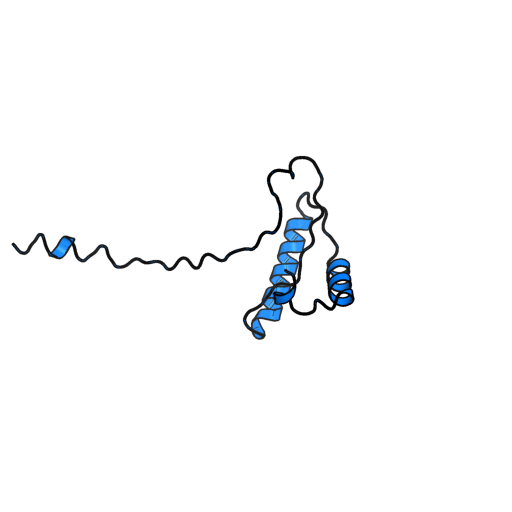.464 1.00 87.25 72 ASN A CA 1
ATOM 546 C C . ASN A 1 72 ? -11.281 2.652 9.522 1.00 87.25 72 ASN A C 1
ATOM 548 O O . ASN A 1 72 ? -11.629 2.272 8.411 1.00 87.25 72 ASN A O 1
ATOM 552 N N . LEU A 1 73 ? -10.013 2.528 9.901 1.00 91.00 73 LEU A N 1
ATOM 553 C CA . LEU A 1 73 ? -9.011 1.946 9.006 1.00 91.00 73 LEU A CA 1
ATOM 554 C C . LEU A 1 73 ? -8.869 0.447 9.212 1.00 91.00 73 LEU A C 1
ATOM 556 O O . LEU A 1 73 ? -8.677 -0.017 10.333 1.00 91.00 73 LEU A O 1
ATOM 560 N N . LEU A 1 74 ? -8.863 -0.302 8.109 1.00 92.19 74 LEU A N 1
ATOM 561 C CA . LEU A 1 74 ? -8.404 -1.683 8.153 1.00 92.19 74 LEU A CA 1
ATOM 562 C C . LEU A 1 74 ? -6.900 -1.725 8.382 1.00 92.19 74 LEU A C 1
ATOM 564 O O . LEU A 1 74 ? -6.115 -1.022 7.736 1.00 92.19 74 LEU A O 1
ATOM 568 N N . GLU A 1 75 ? -6.505 -2.595 9.304 1.00 91.38 75 GLU A N 1
ATOM 569 C CA . GLU A 1 75 ? -5.106 -2.795 9.617 1.00 91.38 75 GLU A CA 1
ATOM 570 C C . GLU A 1 75 ? -4.340 -3.331 8.412 1.00 91.38 75 GLU A C 1
ATOM 572 O O . GLU A 1 75 ? -4.799 -4.195 7.660 1.00 91.38 75 GLU A O 1
ATOM 577 N N . ARG A 1 76 ? -3.117 -2.826 8.252 1.00 92.06 76 ARG A N 1
ATOM 578 C CA . ARG A 1 76 ? -2.291 -3.080 7.069 1.00 92.06 76 ARG A CA 1
ATOM 579 C C . ARG A 1 76 ? -2.062 -4.578 6.830 1.00 92.06 76 ARG A C 1
ATOM 581 O O . ARG A 1 76 ? -2.135 -5.034 5.696 1.00 92.06 76 ARG A O 1
ATOM 588 N N . TYR A 1 77 ? -1.839 -5.340 7.903 1.00 92.81 77 TYR A N 1
ATOM 589 C CA . TYR A 1 77 ? -1.621 -6.787 7.835 1.00 92.81 77 TYR A CA 1
ATOM 590 C C . TYR A 1 77 ? -2.883 -7.568 7.440 1.00 92.81 77 TYR A C 1
ATOM 592 O O . TYR A 1 77 ? -2.763 -8.624 6.826 1.00 92.81 77 TYR A O 1
ATOM 600 N N . VAL A 1 78 ? -4.080 -7.060 7.766 1.00 93.69 78 VAL A N 1
ATOM 601 C CA . VAL A 1 78 ? -5.352 -7.674 7.353 1.00 93.69 78 VAL A CA 1
ATOM 602 C C . VAL A 1 78 ? -5.501 -7.529 5.847 1.00 93.69 78 VAL A C 1
ATOM 604 O O . VAL A 1 78 ? -5.738 -8.514 5.155 1.00 93.69 78 VAL A O 1
ATOM 607 N N . VAL A 1 79 ? -5.277 -6.316 5.335 1.00 93.31 79 VAL A N 1
ATOM 608 C CA . VAL A 1 79 ? -5.305 -6.035 3.895 1.00 93.31 79 VAL A CA 1
ATOM 609 C C . VAL A 1 79 ? -4.278 -6.900 3.159 1.00 93.31 79 VAL A C 1
ATOM 611 O O . VAL A 1 79 ? -4.633 -7.607 2.221 1.00 93.31 79 VAL A O 1
ATOM 614 N N . ASP A 1 80 ? -3.023 -6.909 3.614 1.00 93.88 80 ASP A N 1
ATOM 615 C CA . ASP A 1 80 ? -1.953 -7.680 2.972 1.00 93.88 80 ASP A CA 1
ATOM 616 C C . ASP A 1 80 ? -2.221 -9.200 3.024 1.00 93.88 80 ASP A C 1
ATOM 618 O O . ASP A 1 80 ? -1.923 -9.922 2.071 1.00 93.88 80 ASP A O 1
ATOM 622 N N . GLY A 1 81 ? -2.818 -9.690 4.115 1.00 94.62 81 GLY A N 1
ATOM 623 C CA . GLY A 1 81 ? -3.228 -11.085 4.264 1.00 94.62 81 GLY A CA 1
ATOM 624 C C . GLY A 1 81 ? -4.326 -11.485 3.279 1.00 94.62 81 GLY A C 1
ATOM 625 O O . GLY A 1 81 ? -4.191 -12.507 2.606 1.00 94.62 81 GLY A O 1
ATOM 626 N N . LEU A 1 82 ? -5.370 -10.662 3.144 1.00 94.31 82 LEU A N 1
ATOM 627 C CA . LEU A 1 82 ? -6.470 -10.891 2.201 1.00 94.31 82 LEU A CA 1
ATOM 628 C C . LEU A 1 82 ? -5.984 -10.884 0.749 1.00 94.31 82 LEU A C 1
ATOM 630 O O . LEU A 1 82 ? -6.350 -11.766 -0.026 1.00 94.31 82 LEU A O 1
ATOM 634 N N . LEU A 1 83 ? -5.117 -9.938 0.387 1.00 94.62 83 LEU A N 1
ATOM 635 C CA . LEU A 1 83 ? -4.523 -9.883 -0.950 1.00 94.62 83 LEU A CA 1
ATOM 636 C C . LEU A 1 83 ? -3.726 -11.156 -1.254 1.00 94.62 83 LEU A C 1
ATOM 638 O O . LEU A 1 83 ? -3.913 -11.780 -2.297 1.00 94.62 83 LEU A O 1
ATOM 642 N N . LYS A 1 84 ? -2.904 -11.608 -0.300 1.00 94.06 84 LYS A N 1
ATOM 643 C CA . LYS A 1 84 ? -2.129 -12.845 -0.437 1.00 94.06 84 LYS A CA 1
ATOM 644 C C . LYS A 1 84 ? -3.018 -14.086 -0.573 1.00 94.06 84 LYS A C 1
ATOM 646 O O . LYS A 1 84 ? -2.702 -14.951 -1.382 1.00 94.06 84 LYS A O 1
ATOM 651 N N . GLN A 1 85 ? -4.102 -14.177 0.201 1.00 94.12 85 GLN A N 1
ATOM 652 C CA . GLN A 1 85 ? -5.057 -15.294 0.141 1.00 94.12 85 GLN A CA 1
ATOM 653 C C . GLN A 1 85 ? -5.766 -15.405 -1.212 1.00 94.12 85 GLN A C 1
ATOM 655 O O . GLN A 1 85 ? -6.121 -16.504 -1.618 1.00 94.12 85 GLN A O 1
ATOM 660 N N . ASN A 1 86 ? -5.942 -14.280 -1.905 1.00 94.00 86 ASN A N 1
ATOM 661 C CA . ASN A 1 86 ? -6.582 -14.217 -3.217 1.00 94.00 86 ASN A CA 1
ATOM 662 C C . ASN A 1 86 ? -5.568 -14.155 -4.373 1.00 94.00 86 ASN A C 1
ATOM 664 O O . ASN A 1 86 ? -5.929 -13.798 -5.489 1.00 94.00 86 ASN A O 1
ATOM 668 N N . ASN A 1 87 ? -4.292 -14.470 -4.119 1.00 93.50 87 ASN A N 1
ATOM 669 C CA . ASN A 1 87 ? -3.202 -14.424 -5.102 1.00 93.50 87 ASN A CA 1
ATOM 670 C C . ASN A 1 87 ? -2.975 -13.041 -5.756 1.00 93.50 87 ASN A C 1
ATOM 672 O O . ASN A 1 87 ? -2.271 -12.935 -6.761 1.00 93.50 87 ASN A O 1
ATOM 676 N N . LEU A 1 88 ? -3.479 -11.966 -5.145 1.00 92.88 88 LEU A N 1
ATOM 677 C CA . LEU A 1 88 ? -3.301 -10.582 -5.583 1.00 92.88 88 LEU A CA 1
ATOM 678 C C . LEU A 1 88 ? -1.965 -10.045 -5.063 1.00 92.88 88 LEU A C 1
ATOM 680 O O . LEU A 1 88 ? -1.877 -9.404 -4.016 1.00 92.88 88 LEU A O 1
ATOM 684 N N . THR A 1 89 ? -0.888 -10.361 -5.777 1.00 89.88 89 THR A N 1
ATOM 685 C CA . THR A 1 89 ? 0.485 -10.017 -5.360 1.00 89.88 89 THR A CA 1
ATOM 686 C C . THR A 1 89 ? 1.043 -8.774 -6.047 1.00 89.88 89 THR A C 1
ATOM 688 O O . THR A 1 89 ? 1.975 -8.153 -5.528 1.00 89.88 89 THR A O 1
ATOM 691 N N . ASN A 1 90 ? 0.470 -8.395 -7.187 1.00 89.50 90 ASN A N 1
ATOM 692 C CA . ASN A 1 90 ? 0.876 -7.235 -7.959 1.00 89.50 90 ASN A CA 1
ATOM 693 C C . ASN A 1 90 ? -0.178 -6.125 -7.816 1.00 89.50 90 ASN A C 1
ATOM 695 O O . ASN A 1 90 ? -1.344 -6.368 -8.123 1.00 89.50 90 ASN A O 1
ATOM 699 N N . PRO A 1 91 ? 0.205 -4.911 -7.381 1.00 89.31 91 PRO A N 1
ATOM 700 C CA . PRO A 1 91 ? -0.729 -3.796 -7.261 1.00 89.31 91 PRO A CA 1
ATOM 701 C C . PRO A 1 91 ? -1.484 -3.422 -8.535 1.00 89.31 91 PRO A C 1
ATOM 703 O O . PRO A 1 91 ? -2.596 -2.908 -8.440 1.00 89.31 91 PRO A O 1
ATOM 706 N N . ALA A 1 92 ? -0.914 -3.712 -9.707 1.00 88.19 92 ALA A N 1
ATOM 707 C CA . ALA A 1 92 ? -1.588 -3.501 -10.986 1.00 88.19 92 ALA A CA 1
ATOM 708 C C . ALA A 1 92 ? -2.843 -4.384 -11.162 1.00 88.19 92 ALA A C 1
ATOM 710 O O . ALA A 1 92 ? -3.711 -4.048 -11.962 1.00 88.19 92 ALA A O 1
ATOM 711 N N . ASP A 1 93 ? -2.959 -5.472 -10.393 1.00 86.75 93 ASP A N 1
ATOM 712 C CA . ASP A 1 93 ? -4.013 -6.483 -10.539 1.00 86.75 93 ASP A CA 1
ATOM 713 C C . ASP A 1 93 ? -5.177 -6.279 -9.549 1.00 86.75 93 ASP A C 1
ATOM 715 O O . ASP A 1 93 ? -6.074 -7.112 -9.459 1.00 86.75 93 ASP A O 1
ATOM 719 N N . PHE A 1 94 ? -5.172 -5.206 -8.751 1.00 84.81 94 PHE A N 1
ATOM 720 C CA . PHE A 1 94 ? -6.163 -5.009 -7.685 1.00 84.81 94 PHE A CA 1
ATOM 721 C C . PHE A 1 94 ? -7.563 -4.579 -8.169 1.00 84.81 94 PHE A C 1
ATOM 723 O O . PHE A 1 94 ? -8.454 -4.462 -7.325 1.00 84.81 94 PHE A O 1
ATOM 730 N N . LEU A 1 95 ? -7.765 -4.313 -9.471 1.00 71.12 95 LEU A N 1
ATOM 731 C CA . LEU A 1 95 ? -9.003 -3.747 -10.038 1.00 71.12 95 LEU A CA 1
ATOM 732 C C . LEU A 1 95 ? -9.392 -4.352 -11.391 1.00 71.12 95 LEU A C 1
ATOM 734 O O . LEU A 1 95 ? -8.595 -4.193 -12.342 1.00 71.12 95 LEU A O 1
#

pLDDT: mean 76.17, std 18.61, range [40.84, 94.88]

Secondary structure (DSSP, 8-state):
--TTHHHHSTT---------------S-TTS-TTS--EE--PPPP-SSGGGHHHHHHHHHHHHHHHHTTT-EEPPHHHHHHHHHHTT--SGGG--